Protein 1TTW (pdb70)

Sequence (138 aa):
TYSSLLEEFATELGLEEIETNELGHGAVTIDKIWVVHLAPINEKELVAFMRAGILTGQSQLYDILRKNLFSPLSGVIRCALDKDDHWLLWSQLNINDTSGTQLASVLTSLVDKAVTLSVSTQAITSDERRFAYAVLEH

Secondary structure (DSSP, 8-state):
-HHHHHHHHTTTTT-S-----TT--EEEEETTTEEEEEEE-SSSEEEEEEEEEE--SSSHHHHHHHT----SSTT--EEEE-TTSEEEEEEEEESSS--HHHHHHHHHHHHHHHHHH-/-------SSHHHHHHHHTT-

Radius of gyration: 14.4 Å; Cα contacts (8 Å, |Δi|>4): 223; chains: 2; bounding box: 30×37×34 Å

Structure (mmCIF, N/CA/C/O backbone):
data_1TTW
#
_entry.id   1TTW
#
_cell.length_a   63.664
_cell.length_b   63.664
_cell.length_c   162.263
_cell.angle_alpha   90.00
_cell.angle_beta   90.00
_cell.angle_gamma   120.00
#
_symmetry.space_group_name_H-M   'P 61 2 2'
#
loop_
_entity.id
_entity.type
_entity.pdbx_description
1 polymer 'secretion chaperone'
2 polymer YscM2
3 water water
#
loop_
_atom_site.group_PDB
_atom_site.id
_atom_site.type_symbol
_atom_site.label_atom_id
_atom_site.label_alt_id
_atom_site.label_comp_id
_atom_site.label_asym_id
_atom_site.label_entity_id
_atom_site.label_seq_id
_atom_site.pdbx_PDB_ins_code
_atom_site.Cartn_x
_atom_site.Cartn_y
_atom_site.Cartn_z
_atom_site.occupancy
_atom_site.B_iso_or_equiv
_atom_site.auth_seq_id
_atom_site.auth_comp_id
_atom_site.auth_asym_id
_atom_site.auth_atom_id
_atom_site.pdbx_PDB_model_num
ATOM 1 N N . THR A 1 3 ? 59.419 3.534 40.281 1.00 75.54 3 THR A N 1
ATOM 2 C CA . THR A 1 3 ? 58.043 3.470 40.863 1.00 76.43 3 THR A CA 1
ATOM 3 C C . THR A 1 3 ? 57.275 4.699 40.587 1.00 75.18 3 THR A C 1
ATOM 4 O O . THR A 1 3 ? 56.058 4.539 40.503 1.00 76.47 3 THR A O 1
ATOM 8 N N . TYR A 1 4 ? 57.847 5.915 40.445 1.00 72.83 4 TYR A N 1
ATOM 9 C CA . TYR A 1 4 ? 56.914 7.023 40.065 1.00 69.61 4 TYR A CA 1
ATOM 10 C C . TYR A 1 4 ? 56.153 6.718 38.747 1.00 71.57 4 TYR A C 1
ATOM 11 O O . TYR A 1 4 ? 55.059 7.270 38.411 1.00 73.33 4 TYR A O 1
ATOM 20 N N . SER A 1 5 ? 56.768 5.858 37.960 1.00 72.40 5 SER A N 1
ATOM 21 C CA . SER A 1 5 ? 56.325 5.618 36.611 1.00 72.51 5 SER A CA 1
ATOM 22 C C . SER A 1 5 ? 55.477 4.376 36.831 1.00 71.41 5 SER A C 1
ATOM 23 O O . SER A 1 5 ? 54.520 4.244 36.201 1.00 71.16 5 SER A O 1
ATOM 26 N N . SER A 1 6 ? 55.794 3.534 37.786 1.00 71.50 6 SER A N 1
ATOM 27 C CA . SER A 1 6 ? 54.903 2.406 38.110 1.00 73.65 6 SER A CA 1
ATOM 28 C C . SER A 1 6 ? 53.648 2.854 38.814 1.00 73.67 6 SER A C 1
ATOM 29 O O . SER A 1 6 ? 52.674 2.158 38.772 1.00 73.02 6 SER A O 1
ATOM 32 N N . LEU A 1 7 ? 53.700 4.016 39.459 1.00 73.62 7 LEU A N 1
ATOM 33 C CA . LEU A 1 7 ? 52.533 4.567 40.102 1.00 73.50 7 LEU A CA 1
ATOM 34 C C . LEU A 1 7 ? 51.523 5.092 39.049 1.00 73.23 7 LEU A C 1
ATOM 35 O O . LEU A 1 7 ? 50.357 4.798 39.109 1.00 71.56 7 LEU A O 1
ATOM 40 N N . LEU A 1 8 ? 52.010 5.867 38.116 1.00 73.75 8 LEU A N 1
ATOM 41 C CA . LEU A 1 8 ? 51.269 6.266 36.941 1.00 75.12 8 LEU A CA 1
ATOM 42 C C . LEU A 1 8 ? 50.855 5.124 35.995 1.00 78.06 8 LEU A C 1
ATOM 43 O O . LEU A 1 8 ? 49.795 5.209 35.342 1.00 79.00 8 LEU A O 1
ATOM 48 N N . GLU A 1 9 ? 51.718 4.133 35.803 1.00 80.85 9 GLU A N 1
ATOM 49 C CA . GLU A 1 9 ? 51.274 2.904 35.173 1.00 84.06 9 GLU A CA 1
ATOM 50 C C . GLU A 1 9 ? 49.975 2.403 35.869 1.00 84.96 9 GLU A C 1
ATOM 51 O O . GLU A 1 9 ? 49.093 2.023 35.124 1.00 86.76 9 GLU A O 1
ATOM 57 N N . GLU A 1 10 ? 49.832 2.388 37.225 1.00 85.23 10 GLU A N 1
ATOM 58 C CA . GLU A 1 10 ? 48.642 1.763 37.905 1.00 86.37 10 GLU A CA 1
ATOM 59 C C . GLU A 1 10 ? 47.371 2.661 38.095 1.00 86.99 10 GLU A C 1
ATOM 60 O O . GLU A 1 10 ? 46.249 2.201 38.418 1.00 88.23 10 GLU A O 1
ATOM 66 N N . PHE A 1 11 ? 47.613 3.952 38.039 1.00 86.87 11 PHE A N 1
ATOM 67 C CA . PHE A 1 11 ? 46.612 4.972 38.211 1.00 86.34 11 PHE A CA 1
ATOM 68 C C . PHE A 1 11 ? 45.897 4.927 36.890 1.00 87.33 11 PHE A C 1
ATOM 69 O O . PHE A 1 11 ? 44.678 4.934 36.861 1.00 87.73 11 PHE A O 1
ATOM 77 N N . ALA A 1 12 ? 46.664 4.845 35.805 1.00 88.60 12 ALA A N 1
ATOM 78 C CA . ALA A 1 12 ? 46.111 4.669 34.451 1.00 90.27 12 ALA A CA 1
ATOM 79 C C . ALA A 1 12 ? 45.216 3.442 34.347 1.00 91.98 12 ALA A C 1
ATOM 80 O O . ALA A 1 12 ? 44.321 3.438 33.522 1.00 93.36 12 ALA A O 1
ATOM 82 N N . THR A 1 13 ? 45.457 2.413 35.169 1.00 92.90 13 THR A N 1
ATOM 83 C CA . THR A 1 13 ? 44.726 1.157 35.084 1.00 93.05 13 THR A CA 1
ATOM 84 C C . THR A 1 13 ? 43.428 1.275 35.828 1.00 94.12 13 THR A C 1
ATOM 85 O O . THR A 1 13 ? 42.409 1.335 35.194 1.00 94.86 13 THR A O 1
ATOM 89 N N . GLU A 1 14 ? 43.455 1.293 37.159 1.00 94.89 14 GLU A N 1
ATOM 90 C CA . GLU A 1 14 ? 42.311 1.706 37.973 1.00 95.43 14 GLU A CA 1
ATOM 91 C C . GLU A 1 14 ? 41.463 2.894 37.381 1.00 95.83 14 GLU A C 1
ATOM 92 O O . GLU A 1 14 ? 40.504 3.383 38.021 1.00 96.46 14 GLU A O 1
ATOM 94 N N . LEU A 1 15 ? 41.812 3.354 36.179 1.00 95.07 15 LEU A N 1
ATOM 95 C CA . LEU A 1 15 ? 41.025 4.347 35.465 1.00 94.34 15 LEU A CA 1
ATOM 96 C C . LEU A 1 15 ? 40.871 4.133 33.920 1.00 93.58 15 LEU A C 1
ATOM 97 O O . LEU A 1 15 ? 40.550 5.097 33.224 1.00 93.65 15 LEU A O 1
ATOM 102 N N . GLY A 1 16 ? 41.062 2.904 33.400 1.00 92.84 16 GLY A N 1
ATOM 103 C CA . GLY A 1 16 ? 41.294 2.645 31.965 1.00 92.25 16 GLY A CA 1
ATOM 104 C C . GLY A 1 16 ? 41.575 3.869 31.087 1.00 92.33 16 GLY A C 1
ATOM 105 O O . GLY A 1 16 ? 40.643 4.392 30.460 1.00 91.05 16 GLY A O 1
ATOM 106 N N . LEU A 1 17 ? 42.834 4.356 31.080 1.00 92.60 17 LEU A N 1
ATOM 107 C CA . LEU A 1 17 ? 43.261 5.545 30.245 1.00 93.14 17 LEU A CA 1
ATOM 108 C C . LEU A 1 17 ? 44.495 5.120 29.443 1.00 92.17 17 LEU A C 1
ATOM 109 O O . LEU A 1 17 ? 45.124 4.106 29.832 1.00 92.61 17 LEU A O 1
ATOM 111 N N . GLU A 1 18 ? 44.809 5.742 28.302 1.00 91.04 18 GLU A N 1
ATOM 112 C CA . GLU A 1 18 ? 45.784 5.060 27.442 1.00 91.03 18 GLU A CA 1
ATOM 113 C C . GLU A 1 18 ? 47.117 4.644 28.234 1.00 91.01 18 GLU A C 1
ATOM 114 O O . GLU A 1 18 ? 47.481 3.423 28.240 1.00 92.25 18 GLU A O 1
ATOM 116 N N . GLU A 1 19 ? 47.760 5.624 28.926 1.00 88.35 19 GLU A N 1
ATOM 117 C CA . GLU A 1 19 ? 49.146 5.568 29.563 1.00 86.08 19 GLU A CA 1
ATOM 118 C C . GLU A 1 19 ? 49.595 7.041 29.610 1.00 83.58 19 GLU A C 1
ATOM 119 O O . GLU A 1 19 ? 49.611 7.697 28.546 1.00 82.10 19 GLU A O 1
ATOM 121 N N . ILE A 1 20 ? 49.913 7.572 30.793 1.00 80.16 20 ILE A N 1
ATOM 122 C CA . ILE A 1 20 ? 49.985 9.038 30.945 1.00 78.37 20 ILE A CA 1
ATOM 123 C C . ILE A 1 20 ? 51.318 9.546 30.470 1.00 76.33 20 ILE A C 1
ATOM 124 O O . ILE A 1 20 ? 52.350 9.100 30.914 1.00 77.18 20 ILE A O 1
ATOM 129 N N . GLU A 1 21 ? 51.275 10.495 29.565 1.00 73.36 21 GLU A N 1
ATOM 130 C CA . GLU A 1 21 ? 52.461 10.868 28.855 1.00 73.14 21 GLU A CA 1
ATOM 131 C C . GLU A 1 21 ? 53.126 11.837 29.784 1.00 70.91 21 GLU A C 1
ATOM 132 O O . GLU A 1 21 ? 52.499 12.753 30.318 1.00 69.01 21 GLU A O 1
ATOM 134 N N . THR A 1 22 ? 54.397 11.587 30.006 1.00 69.32 22 THR A N 1
ATOM 135 C CA . THR A 1 22 ? 55.195 12.541 30.798 1.00 69.45 22 THR A CA 1
ATOM 136 C C . THR A 1 22 ? 56.308 13.040 30.016 1.00 68.17 22 THR A C 1
ATOM 137 O O . THR A 1 22 ? 56.832 12.301 29.178 1.00 69.02 22 THR A O 1
ATOM 141 N N . ASN A 1 23 ? 56.633 14.310 30.249 1.00 66.15 23 ASN A N 1
ATOM 142 C CA . ASN A 1 23 ? 57.949 14.791 29.883 1.00 65.02 23 ASN A CA 1
ATOM 143 C C . ASN A 1 23 ? 59.179 14.259 30.755 1.00 66.37 23 ASN A C 1
ATOM 144 O O . ASN A 1 23 ? 59.111 13.247 31.607 1.00 64.05 23 ASN A O 1
ATOM 149 N N . GLU A 1 24 ? 60.283 14.985 30.528 1.00 66.03 24 GLU A N 1
ATOM 150 C CA . GLU A 1 24 ? 61.566 14.591 31.020 1.00 68.50 24 GLU A CA 1
ATOM 151 C C . GLU A 1 24 ? 61.657 14.900 32.481 1.00 67.27 24 GLU A C 1
ATOM 152 O O . GLU A 1 24 ? 62.376 14.212 33.170 1.00 66.59 24 GLU A O 1
ATOM 158 N N . LEU A 1 25 ? 60.943 15.927 32.951 1.00 65.75 25 LEU A N 1
ATOM 159 C CA . LEU A 1 25 ? 60.672 16.021 34.417 1.00 63.39 25 LEU A CA 1
ATOM 160 C C . LEU A 1 25 ? 59.539 15.096 35.060 1.00 59.46 25 LEU A C 1
ATOM 161 O O . LEU A 1 25 ? 59.199 15.322 36.179 1.00 57.66 25 LEU A O 1
ATOM 166 N N . GLY A 1 26 ? 59.157 13.997 34.406 1.00 56.72 26 GLY A N 1
ATOM 167 C CA . GLY A 1 26 ? 57.927 13.186 34.651 1.00 56.29 26 GLY A CA 1
ATOM 168 C C . GLY A 1 26 ? 56.605 14.002 34.895 1.00 54.29 26 GLY A C 1
ATOM 169 O O . GLY A 1 26 ? 55.727 13.491 35.523 1.00 57.18 26 GLY A O 1
ATOM 170 N N . HIS A 1 27 ? 56.483 15.206 34.427 1.00 52.17 27 HIS A N 1
ATOM 171 C CA . HIS A 1 27 ? 55.292 15.961 34.545 1.00 58.81 27 HIS A CA 1
ATOM 172 C C . HIS A 1 27 ? 54.213 15.493 33.542 1.00 60.97 27 HIS A C 1
ATOM 173 O O . HIS A 1 27 ? 54.452 15.306 32.358 1.00 63.30 27 HIS A O 1
ATOM 180 N N . GLY A 1 28 ? 53.051 15.203 34.068 1.00 61.17 28 GLY A N 1
ATOM 181 C CA . GLY A 1 28 ? 51.926 14.771 33.289 1.00 62.06 28 GLY A CA 1
ATOM 182 C C . GLY A 1 28 ? 50.688 15.491 33.779 1.00 62.81 28 GLY A C 1
ATOM 183 O O . GLY A 1 28 ? 50.646 16.249 34.747 1.00 59.95 28 GLY A O 1
ATOM 184 N N . ALA A 1 29 ? 49.648 15.281 33.028 1.00 64.56 29 ALA A N 1
ATOM 185 C CA . ALA A 1 29 ? 48.433 15.996 33.287 1.00 66.24 29 ALA A CA 1
ATOM 186 C C . ALA A 1 29 ? 47.250 15.073 32.972 1.00 68.69 29 ALA A C 1
ATOM 187 O O . ALA A 1 29 ? 47.333 14.158 32.124 1.00 67.64 29 ALA A O 1
ATOM 189 N N . VAL A 1 30 ? 46.118 15.344 33.599 1.00 70.81 30 VAL A N 1
ATOM 190 C CA . VAL A 1 30 ? 44.893 14.561 33.319 1.00 70.68 30 VAL A CA 1
ATOM 191 C C . VAL A 1 30 ? 43.835 15.607 33.230 1.00 72.42 30 VAL A C 1
ATOM 192 O O . VAL A 1 30 ? 43.943 16.677 33.901 1.00 70.70 30 VAL A O 1
ATOM 196 N N . THR A 1 31 ? 42.818 15.408 32.353 1.00 76.16 31 THR A N 1
ATOM 197 C CA . THR A 1 31 ? 41.612 16.325 32.386 1.00 76.60 31 THR A CA 1
ATOM 198 C C . THR A 1 31 ? 40.416 15.615 32.976 1.00 76.51 31 THR A C 1
ATOM 199 O O . THR A 1 31 ? 40.244 14.410 32.796 1.00 76.19 31 THR A O 1
ATOM 203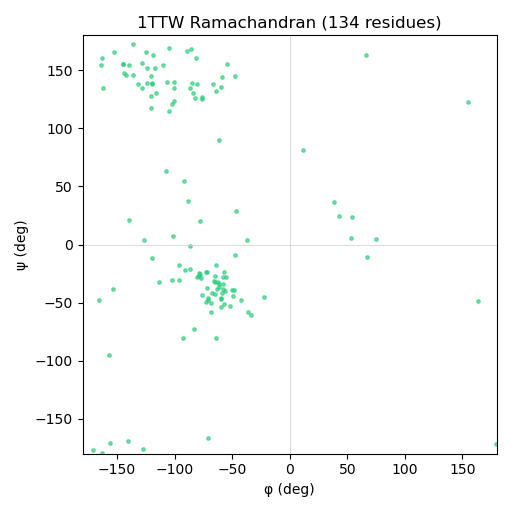 N N . ILE A 1 32 ? 39.669 16.362 33.793 1.00 77.43 32 ILE A N 1
ATOM 204 C CA . ILE A 1 32 ? 38.596 15.828 34.669 1.00 77.30 32 ILE A CA 1
ATOM 205 C C . ILE A 1 32 ? 37.358 16.605 34.447 1.00 77.21 32 ILE A C 1
ATOM 206 O O . ILE A 1 32 ? 37.461 17.825 34.443 1.00 78.48 32 ILE A O 1
ATOM 211 N N . ASP A 1 33 ? 36.209 15.891 34.320 1.00 78.09 33 ASP A N 1
ATOM 212 C CA . ASP A 1 33 ? 34.856 16.447 33.966 1.00 76.45 33 ASP A CA 1
ATOM 213 C C . ASP A 1 33 ? 35.097 17.513 32.929 1.00 76.66 33 ASP A C 1
ATOM 214 O O . ASP A 1 33 ? 34.516 18.553 32.966 1.00 77.64 33 ASP A O 1
ATOM 219 N N . LYS A 1 34 ? 36.060 17.273 32.066 1.00 77.56 34 LYS A N 1
ATOM 220 C CA . LYS A 1 34 ? 36.290 18.121 30.963 1.00 79.10 34 LYS A CA 1
ATOM 221 C C . LYS A 1 34 ? 36.782 19.505 31.218 1.00 79.21 34 LYS A C 1
ATOM 222 O O . LYS A 1 34 ? 37.138 20.142 30.237 1.00 79.96 34 LYS A O 1
ATOM 224 N N . ILE A 1 35 ? 36.779 19.967 32.471 1.00 79.09 35 ILE A N 1
ATOM 225 C CA . ILE A 1 35 ? 37.062 21.369 32.896 1.00 79.45 35 ILE A CA 1
ATOM 226 C C . ILE A 1 35 ? 38.388 21.569 33.743 1.00 77.11 35 ILE A C 1
ATOM 227 O O . ILE A 1 35 ? 39.008 22.635 33.780 1.00 76.89 35 ILE A O 1
ATOM 232 N N . TRP A 1 36 ? 38.687 20.526 34.517 1.00 74.42 36 TRP A N 1
ATOM 233 C CA . TRP A 1 36 ? 39.750 20.497 35.477 1.00 70.56 36 TRP A CA 1
ATOM 234 C C . TRP A 1 36 ? 40.955 19.776 34.941 1.00 68.09 36 TRP A C 1
ATOM 235 O O . TRP A 1 36 ? 40.901 18.640 34.498 1.00 65.48 36 TRP A O 1
ATOM 246 N N . VAL A 1 37 ? 42.062 20.478 34.950 1.00 66.45 37 VAL A N 1
ATOM 247 C CA . VAL A 1 37 ? 43.400 19.817 34.673 1.00 64.67 37 VAL A CA 1
ATOM 248 C C . VAL A 1 37 ? 44.135 19.612 35.955 1.00 60.06 37 VAL A C 1
ATOM 249 O O . VAL A 1 37 ? 44.346 20.568 36.712 1.00 58.18 37 VAL A O 1
ATOM 253 N N . VAL A 1 38 ? 44.435 18.344 36.204 1.00 57.55 38 VAL A N 1
ATOM 254 C CA . VAL A 1 38 ? 45.237 17.899 37.295 1.00 56.87 38 VAL A CA 1
ATOM 255 C C . VAL A 1 38 ? 46.629 17.500 36.775 1.00 55.64 38 VAL A C 1
ATOM 256 O O . VAL A 1 38 ? 46.758 16.546 35.993 1.00 55.79 38 VAL A O 1
ATOM 260 N N . HIS A 1 39 ? 47.621 18.277 37.238 1.00 54.99 39 HIS A N 1
ATOM 261 C CA . HIS A 1 39 ? 49.092 18.050 37.024 1.00 54.58 39 HIS A CA 1
ATOM 262 C C . HIS A 1 39 ? 49.655 17.167 38.017 1.00 54.37 39 HIS A C 1
ATOM 263 O O . HIS A 1 39 ? 49.299 17.287 39.198 1.00 54.44 39 HIS A O 1
ATOM 270 N N . LEU A 1 40 ? 50.447 16.233 37.564 1.00 54.29 40 LEU A N 1
ATOM 271 C CA . LEU A 1 40 ? 51.093 15.249 38.414 1.00 55.95 40 LEU A CA 1
ATOM 272 C C . LEU A 1 40 ? 52.626 15.448 38.203 1.00 56.76 40 LEU A C 1
ATOM 273 O O . LEU A 1 40 ? 53.118 15.549 37.084 1.00 57.50 40 LEU A O 1
ATOM 278 N N . ALA A 1 41 ? 53.431 15.400 39.258 1.00 55.78 41 ALA A N 1
ATOM 279 C CA . ALA A 1 41 ? 54.903 15.576 39.041 1.00 55.61 41 ALA A CA 1
ATOM 280 C C . ALA A 1 41 ? 55.668 15.059 40.241 1.00 55.03 41 ALA A C 1
ATOM 281 O O . ALA A 1 41 ? 55.381 15.380 41.369 1.00 52.68 41 ALA A O 1
ATOM 283 N N . PRO A 1 42 ? 56.701 14.316 40.003 1.00 55.73 42 PRO A N 1
ATOM 284 C CA . PRO A 1 42 ? 57.670 13.960 41.085 1.00 54.80 42 PRO A CA 1
ATOM 285 C C . PRO A 1 42 ? 58.371 15.238 41.521 1.00 53.84 42 PRO A C 1
ATOM 286 O O . PRO A 1 42 ? 58.673 16.201 40.807 1.00 51.31 42 PRO A O 1
ATOM 290 N N . ILE A 1 43 ? 58.511 15.311 42.809 1.00 53.97 43 ILE A N 1
ATOM 291 C CA . ILE A 1 43 ? 59.080 16.499 43.363 1.00 52.19 43 ILE A CA 1
ATOM 292 C C . ILE A 1 43 ? 60.427 16.399 44.198 1.00 50.61 43 ILE A C 1
ATOM 293 O O . ILE A 1 43 ? 61.059 17.440 44.422 1.00 49.52 43 ILE A O 1
ATOM 298 N N . ASN A 1 44 ? 60.857 15.187 44.551 1.00 48.03 44 ASN A N 1
ATOM 299 C CA . ASN A 1 44 ? 61.948 14.867 45.602 1.00 51.06 44 ASN A CA 1
ATOM 300 C C . ASN A 1 44 ? 62.298 13.573 45.053 1.00 51.22 44 ASN A C 1
ATOM 301 O O . ASN A 1 44 ? 61.556 13.021 44.286 1.00 52.62 44 ASN A O 1
ATOM 306 N N . GLU A 1 45 ? 63.067 12.881 45.755 1.00 52.09 45 GLU A N 1
ATOM 307 C CA . GLU A 1 45 ? 63.259 11.479 45.480 1.00 55.40 45 GLU A CA 1
ATOM 308 C C . GLU A 1 45 ? 62.190 10.622 46.017 1.00 55.08 45 GLU A C 1
ATOM 309 O O . GLU A 1 45 ? 62.065 9.445 45.638 1.00 55.75 45 GLU A O 1
ATOM 315 N N . LYS A 1 46 ? 61.562 11.065 47.081 1.00 55.37 46 LYS A N 1
ATOM 316 C CA . LYS A 1 46 ? 60.578 10.156 47.779 1.00 56.39 46 LYS A CA 1
ATOM 317 C C . LYS A 1 46 ? 59.075 10.435 47.286 1.00 54.57 46 LYS A C 1
ATOM 318 O O . LYS A 1 46 ? 58.185 9.637 47.396 1.00 51.74 46 LYS A O 1
ATOM 320 N N . GLU A 1 47 ? 58.867 11.582 46.665 1.00 54.19 47 GLU A N 1
ATOM 321 C CA . GLU A 1 47 ? 57.546 12.089 46.546 1.00 54.33 47 GLU A CA 1
ATOM 322 C C . GLU A 1 47 ? 57.042 12.857 45.350 1.00 54.17 47 GLU A C 1
ATOM 323 O O . GLU A 1 47 ? 57.836 13.357 44.486 1.00 51.41 47 GLU A O 1
ATOM 329 N N . LEU A 1 48 ? 55.677 12.796 45.186 1.00 54.60 48 LEU A N 1
ATOM 330 C CA . LEU A 1 48 ? 55.027 13.489 44.042 1.00 50.50 48 LEU A CA 1
ATOM 331 C C . LEU A 1 48 ? 54.086 14.492 44.486 1.00 51.72 48 LEU A C 1
ATOM 332 O O . LEU A 1 48 ? 53.550 14.489 45.647 1.00 50.88 48 LEU A O 1
ATOM 337 N N . VAL A 1 49 ? 53.753 15.358 43.546 1.00 51.67 49 VAL A N 1
ATOM 338 C CA . VAL A 1 49 ? 52.774 16.347 43.794 1.00 49.73 49 VAL A CA 1
ATOM 339 C C . VAL A 1 49 ? 51.623 16.117 42.781 1.00 50.95 49 VAL A C 1
ATOM 340 O O . VAL A 1 49 ? 51.858 15.784 41.655 1.00 49.25 49 VAL A O 1
ATOM 344 N N . ALA A 1 50 ? 50.362 16.255 43.240 1.00 48.87 50 ALA A N 1
ATOM 345 C CA . ALA A 1 50 ? 49.258 16.380 42.342 1.00 46.24 50 ALA A CA 1
ATOM 346 C C . ALA A 1 50 ? 48.673 17.714 42.556 1.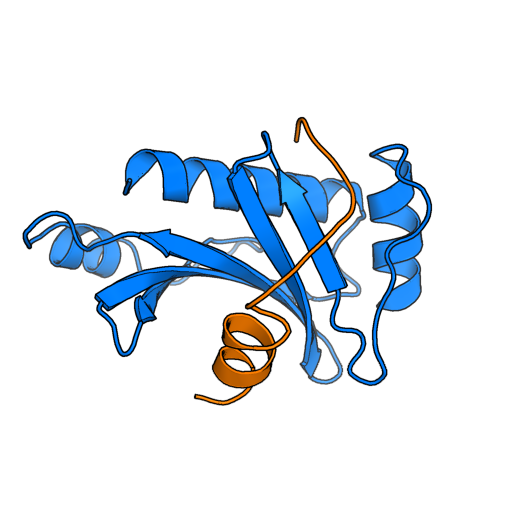00 44.07 50 ALA A C 1
ATOM 347 O O . ALA A 1 50 ? 48.477 18.134 43.735 1.00 46.13 50 ALA A O 1
ATOM 349 N N . PHE A 1 51 ? 48.441 18.489 41.485 1.00 45.12 51 PHE A N 1
ATOM 350 C CA . PHE A 1 51 ? 47.914 19.845 41.654 1.00 44.71 51 PHE A CA 1
ATOM 351 C C . PHE A 1 51 ? 47.108 20.474 40.597 1.00 46.40 51 PHE A C 1
ATOM 352 O O . PHE A 1 51 ? 47.099 20.048 39.441 1.00 48.91 51 PHE A O 1
ATOM 360 N N . MET A 1 52 ? 46.430 21.568 40.933 1.00 49.08 52 MET A N 1
ATOM 361 C CA . MET A 1 52 ? 45.601 22.217 39.934 1.00 51.19 52 MET A CA 1
ATOM 362 C C . MET A 1 52 ? 45.152 23.563 40.170 1.00 52.88 52 MET A C 1
ATOM 363 O O . MET A 1 52 ? 44.962 23.927 41.275 1.00 55.04 52 MET A O 1
ATOM 368 N N . ARG A 1 53 ? 44.884 24.275 39.098 1.00 57.93 53 ARG A N 1
ATOM 369 C CA . ARG A 1 53 ? 44.235 25.598 39.152 1.00 63.90 53 ARG A CA 1
ATOM 370 C C . ARG A 1 53 ? 42.691 25.482 39.314 1.00 66.79 53 ARG A C 1
ATOM 371 O O . ARG A 1 53 ? 42.092 24.604 38.758 1.00 68.62 53 ARG A O 1
ATOM 373 N N . ALA A 1 54 ? 42.109 26.328 40.166 1.00 70.40 54 ALA A N 1
ATOM 374 C CA . ALA A 1 54 ? 40.676 26.435 40.487 1.00 72.23 54 ALA A CA 1
ATOM 375 C C . ALA A 1 54 ? 39.958 27.841 40.369 1.00 75.24 54 ALA A C 1
ATOM 376 O O . ALA A 1 54 ? 38.760 28.002 40.765 1.00 74.80 54 ALA A O 1
ATOM 378 N N . GLY A 1 55 ? 40.615 28.884 39.907 1.00 78.11 55 GLY A N 1
ATOM 379 C CA . GLY A 1 55 ? 39.881 30.160 39.899 1.00 80.72 55 GLY A CA 1
ATOM 380 C C . GLY A 1 55 ? 39.412 30.942 41.148 1.00 82.60 55 GLY A C 1
ATOM 381 O O . GLY A 1 55 ? 39.285 30.447 42.284 1.00 82.41 55 GLY A O 1
ATOM 382 N N . ILE A 1 56 ? 39.107 32.216 40.840 1.00 85.71 56 ILE A N 1
ATOM 383 C CA . ILE A 1 56 ? 39.369 33.389 41.647 1.00 87.54 56 ILE A CA 1
ATOM 384 C C . ILE A 1 56 ? 38.831 33.305 43.014 1.00 90.49 56 ILE A C 1
ATOM 385 O O . ILE A 1 56 ? 37.901 32.571 43.327 1.00 91.17 56 ILE A O 1
ATOM 387 N N . LEU A 1 57 ? 39.501 34.099 43.842 1.00 93.57 57 LEU A N 1
ATOM 388 C CA . LEU A 1 57 ? 39.270 34.251 45.248 1.00 94.53 57 LEU A CA 1
ATOM 389 C C . LEU A 1 57 ? 37.914 34.836 45.404 1.00 95.70 57 LEU A C 1
ATOM 390 O O . LEU A 1 57 ? 37.637 35.808 44.743 1.00 95.66 57 LEU A O 1
ATOM 395 N N . THR A 1 58 ? 37.059 34.316 46.258 1.00 98.47 58 THR A N 1
ATOM 396 C CA . THR A 1 58 ? 35.630 34.658 46.126 1.00 100.87 58 THR A CA 1
ATOM 397 C C . THR A 1 58 ? 35.513 36.110 45.846 1.00 103.37 58 THR A C 1
ATOM 398 O O . THR A 1 58 ? 34.704 36.556 44.995 1.00 104.79 58 THR A O 1
ATOM 402 N N . GLY A 1 59 ? 36.245 36.867 46.661 1.00 104.64 59 GLY A N 1
ATOM 403 C CA . GLY A 1 59 ? 35.831 38.213 46.975 1.00 105.41 59 GLY A CA 1
ATOM 404 C C . GLY A 1 59 ? 36.615 38.629 48.195 1.00 106.10 59 GLY A C 1
ATOM 405 O O . GLY A 1 59 ? 37.173 39.767 48.187 1.00 107.35 59 GLY A O 1
ATOM 406 N N . GLN A 1 60 ? 36.627 37.748 49.219 1.00 104.58 60 GLN A N 1
ATOM 407 C CA . GLN A 1 60 ? 37.650 37.725 50.294 1.00 103.42 60 GLN A CA 1
ATOM 408 C C . GLN A 1 60 ? 37.228 36.584 51.217 1.00 101.66 60 GLN A C 1
ATOM 409 O O . GLN A 1 60 ? 36.338 35.798 50.816 1.00 101.60 60 GLN A O 1
ATOM 415 N N . SER A 1 61 ? 37.902 36.461 52.389 1.00 98.86 61 SER A N 1
ATOM 416 C CA . SER A 1 61 ? 37.481 35.654 53.576 1.00 95.42 61 SER A CA 1
ATOM 417 C C . SER A 1 61 ? 37.129 34.154 53.434 1.00 93.83 61 SER A C 1
ATOM 418 O O . SER A 1 61 ? 36.628 33.517 54.395 1.00 92.30 61 SER A O 1
ATOM 421 N N . GLN A 1 62 ? 37.314 33.580 52.255 1.00 91.42 62 GLN A N 1
ATOM 422 C CA . GLN A 1 62 ? 37.471 32.139 52.190 1.00 89.78 62 GLN A CA 1
ATOM 423 C C . GLN A 1 62 ? 38.935 31.920 52.611 1.00 88.40 62 GLN A C 1
ATOM 424 O O . GLN A 1 62 ? 39.269 30.916 53.228 1.00 88.78 62 GLN A O 1
ATOM 430 N N . LEU A 1 63 ? 39.774 32.916 52.380 1.00 86.33 63 LEU A N 1
ATOM 431 C CA . LEU A 1 63 ? 41.050 33.046 53.130 1.00 85.49 63 LEU A CA 1
ATOM 432 C C . LEU A 1 63 ? 41.126 32.603 54.595 1.00 83.81 63 LEU A C 1
ATOM 433 O O . LEU A 1 63 ? 41.931 31.743 54.930 1.00 82.26 63 LEU A O 1
ATOM 438 N N . TYR A 1 64 ? 40.335 33.202 55.470 1.00 82.36 64 TYR A N 1
ATOM 439 C CA . TYR A 1 64 ? 40.413 32.771 56.854 1.00 82.24 64 TYR A CA 1
ATOM 440 C C . TYR A 1 64 ? 40.086 31.324 56.855 1.00 80.04 64 TYR A C 1
ATOM 441 O O . TYR A 1 64 ? 40.614 30.625 57.677 1.00 79.99 64 TYR A O 1
ATOM 450 N N . ASP A 1 65 ? 39.069 30.897 56.079 1.00 77.93 65 ASP A N 1
ATOM 451 C CA . ASP A 1 65 ? 38.498 29.533 56.256 1.00 75.00 65 ASP A CA 1
ATOM 452 C C . ASP A 1 65 ? 39.493 28.429 55.858 1.00 71.08 65 ASP A C 1
ATOM 453 O O . ASP A 1 65 ? 39.595 27.410 56.462 1.00 68.02 65 ASP A O 1
ATOM 458 N N . ILE A 1 66 ? 40.187 28.629 54.774 1.00 69.69 66 ILE A N 1
ATOM 459 C CA . ILE A 1 66 ? 41.319 27.785 54.452 1.00 69.18 66 ILE A CA 1
ATOM 460 C C . ILE A 1 66 ? 42.398 27.838 55.559 1.00 67.35 66 ILE A C 1
ATOM 461 O O . ILE A 1 66 ? 42.627 26.805 56.186 1.00 67.04 66 ILE A O 1
ATOM 466 N N . LEU A 1 67 ? 42.874 29.039 55.930 1.00 66.78 67 LEU A N 1
ATOM 467 C CA . LEU A 1 67 ? 43.872 29.193 57.028 1.00 67.42 67 LEU A CA 1
ATOM 468 C C . LEU A 1 67 ? 43.557 28.516 58.315 1.00 64.87 67 LEU A C 1
ATOM 469 O O . LEU A 1 67 ? 44.420 27.908 58.917 1.00 63.38 67 LEU A O 1
ATOM 474 N N . ARG A 1 68 ? 42.297 28.549 58.713 1.00 65.48 68 ARG A N 1
ATOM 475 C CA . ARG A 1 68 ? 41.736 27.821 59.897 1.00 65.47 68 ARG A CA 1
ATOM 476 C C . ARG A 1 68 ? 41.800 26.307 59.707 1.00 63.12 68 ARG A C 1
ATOM 477 O O . ARG A 1 68 ? 42.006 25.553 60.625 1.00 60.48 68 ARG A O 1
ATOM 485 N N . LYS A 1 69 ? 41.787 25.855 58.465 1.00 62.33 69 LYS A N 1
ATOM 486 C CA . LYS A 1 69 ? 41.953 24.385 58.187 1.00 63.77 69 LYS A CA 1
ATOM 487 C C . LYS A 1 69 ? 43.342 23.888 57.714 1.00 61.75 69 LYS A C 1
ATOM 488 O O . LYS A 1 69 ? 43.487 22.662 57.254 1.00 59.22 69 LYS A O 1
ATOM 494 N N . ASN A 1 70 ? 44.331 24.806 57.742 1.00 57.83 70 ASN A N 1
ATOM 495 C CA . ASN A 1 70 ? 45.680 24.516 57.221 1.00 57.64 70 ASN A CA 1
ATOM 496 C C . ASN A 1 70 ? 46.562 23.989 58.333 1.00 56.76 70 ASN A C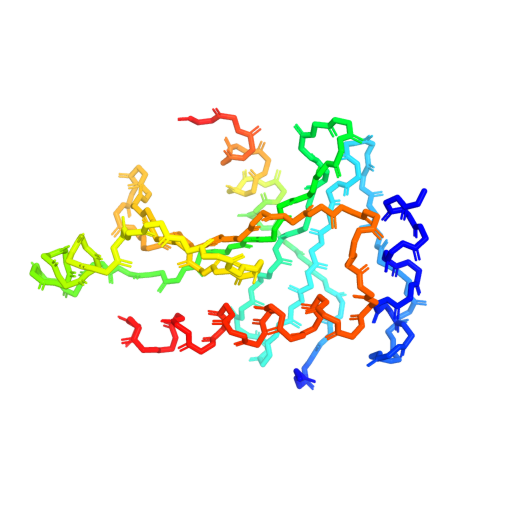 1
ATOM 497 O O . ASN A 1 70 ? 47.619 24.493 58.506 1.00 59.20 70 ASN A O 1
ATOM 502 N N . LEU A 1 71 ? 46.118 22.924 59.012 1.00 55.10 71 LEU A N 1
ATOM 503 C CA . LEU A 1 71 ? 46.738 22.323 60.119 1.00 54.40 71 LEU A CA 1
ATOM 504 C C . LEU A 1 71 ? 47.358 21.086 59.664 1.00 54.79 71 LEU A C 1
ATOM 505 O O . LEU A 1 71 ? 47.229 20.730 58.467 1.00 53.45 71 LEU A O 1
ATOM 510 N N . PHE A 1 72 ? 48.177 20.504 60.525 1.00 53.40 72 PHE A N 1
ATOM 511 C CA . PHE A 1 72 ? 48.848 19.294 60.151 1.00 54.55 72 PHE A CA 1
ATOM 512 C C . PHE A 1 72 ? 47.933 18.025 60.314 1.00 56.00 72 PHE A C 1
ATOM 513 O O . PHE A 1 72 ? 47.155 17.989 61.189 1.00 54.31 72 PHE A O 1
ATOM 521 N N . SER A 1 73 ? 48.243 16.914 59.660 1.00 55.02 73 SER A N 1
ATOM 522 C CA . SER A 1 73 ? 47.464 15.785 59.785 1.00 52.81 73 SER A CA 1
ATOM 523 C C . SER A 1 73 ? 48.268 14.594 59.756 1.00 50.78 73 SER A C 1
ATOM 524 O O . SER A 1 73 ? 49.181 14.348 58.884 1.00 50.67 73 SER A O 1
ATOM 527 N N . PRO A 1 74 ? 47.736 13.673 60.499 1.00 51.28 74 PRO A N 1
ATOM 528 C CA . PRO A 1 74 ? 48.278 12.281 60.540 1.00 49.42 74 PRO A CA 1
ATOM 529 C C . PRO A 1 74 ? 48.165 11.571 59.208 1.00 47.09 74 PRO A C 1
ATOM 530 O O . PRO A 1 74 ? 49.007 10.744 58.893 1.00 46.37 74 PRO A O 1
ATOM 534 N N . LEU A 1 75 ? 47.352 12.059 58.333 1.00 50.29 75 LEU A N 1
ATOM 535 C CA . LEU A 1 75 ? 47.019 11.349 57.147 1.00 55.80 75 LEU A CA 1
ATOM 536 C C . LEU A 1 75 ? 47.534 11.887 55.852 1.00 56.78 75 LEU A C 1
ATOM 537 O O . LEU A 1 75 ? 47.545 13.050 55.648 1.00 59.82 75 LEU A O 1
ATOM 542 N N . SER A 1 76 ? 47.682 11.024 54.878 1.00 56.37 76 SER A N 1
ATOM 543 C CA . SER A 1 76 ? 48.277 11.378 53.627 1.00 56.78 76 SER A CA 1
ATOM 544 C C . SER A 1 76 ? 47.225 11.858 52.714 1.00 55.27 76 SER A C 1
ATOM 545 O O . SER A 1 76 ? 46.096 11.627 53.001 1.00 57.16 76 SER A O 1
ATOM 548 N N . GLY A 1 77 ? 47.563 12.481 51.616 1.00 50.77 77 GLY A N 1
ATOM 549 C CA . GLY A 1 77 ? 46.515 12.949 50.772 1.00 51.62 77 GLY A CA 1
ATOM 550 C C . GLY A 1 77 ? 45.731 14.147 51.136 1.00 50.36 77 GLY A C 1
ATOM 551 O 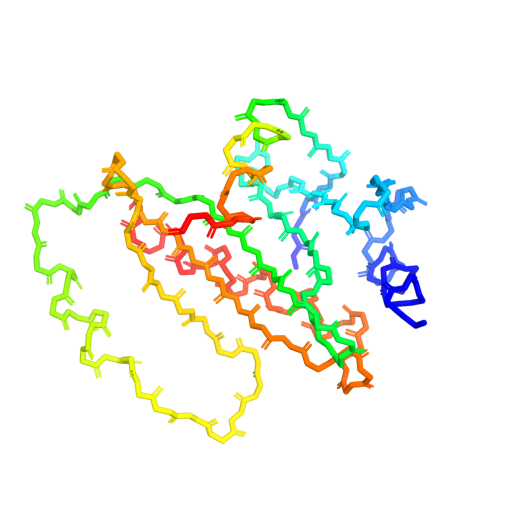O . GLY A 1 77 ? 44.825 14.570 50.386 1.00 53.99 77 GLY A O 1
ATOM 552 N N . VAL A 1 78 ? 46.082 14.810 52.196 1.00 49.94 78 VAL A N 1
ATOM 553 C CA . VAL A 1 78 ? 45.436 16.107 52.500 1.00 48.62 78 VAL A CA 1
ATOM 554 C C . VAL A 1 78 ? 45.581 17.154 51.430 1.00 47.84 78 VAL A C 1
ATOM 555 O O . VAL A 1 78 ? 46.562 17.107 50.707 1.00 49.69 78 VAL A O 1
ATOM 559 N N . ILE A 1 79 ? 44.573 17.991 51.209 1.00 45.06 79 ILE A N 1
ATOM 560 C CA . ILE A 1 79 ? 44.529 18.958 50.156 1.00 44.57 79 ILE A CA 1
ATOM 561 C C . ILE A 1 79 ? 44.874 20.263 50.704 1.00 45.06 79 ILE A C 1
ATOM 562 O O . ILE A 1 79 ? 44.354 20.673 51.737 1.00 44.98 79 ILE A O 1
ATOM 567 N N . ARG A 1 80 ? 45.755 21.004 49.994 1.00 47.98 80 ARG A N 1
ATOM 568 C CA . ARG A 1 80 ? 46.241 22.320 50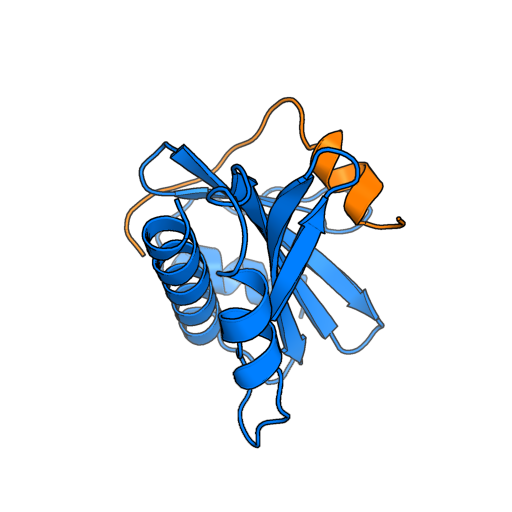.603 1.00 49.30 80 ARG A CA 1
ATOM 569 C C . ARG A 1 80 ? 45.929 23.325 49.624 1.00 49.10 80 ARG A C 1
ATOM 570 O O . ARG A 1 80 ? 45.876 22.938 48.471 1.00 47.81 80 ARG A O 1
ATOM 578 N N . CYS A 1 81 ? 45.696 24.573 50.035 1.00 51.92 81 CYS A N 1
ATOM 579 C CA . CYS A 1 81 ? 45.350 25.632 49.047 1.00 54.48 81 CYS A CA 1
ATOM 580 C C . CYS A 1 81 ? 46.322 26.774 49.190 1.00 57.49 81 CYS A C 1
ATOM 581 O O . CYS A 1 81 ? 46.681 27.093 50.310 1.00 59.22 81 CYS A O 1
ATOM 584 N N . ALA A 1 82 ? 46.741 27.326 48.042 1.00 59.04 82 ALA A N 1
ATOM 585 C CA . ALA A 1 82 ? 47.546 28.535 47.885 1.00 61.10 82 ALA A CA 1
ATOM 586 C C . ALA A 1 82 ? 46.771 29.458 46.961 1.00 63.64 82 ALA A C 1
ATOM 587 O O . ALA A 1 82 ? 45.874 28.970 46.159 1.00 64.38 82 ALA A O 1
ATOM 589 N N . LEU A 1 83 ? 47.205 30.725 46.949 1.00 63.53 83 LEU A N 1
ATOM 590 C CA . LEU A 1 83 ? 46.970 31.589 45.808 1.00 66.04 83 LEU A CA 1
ATOM 591 C C . LEU A 1 83 ? 48.121 31.808 44.827 1.00 69.63 83 LEU A C 1
ATOM 592 O O . LEU A 1 83 ? 49.283 31.885 45.193 1.00 68.90 83 LEU A O 1
ATOM 597 N N . ASP A 1 84 ? 47.715 31.809 43.558 1.00 75.17 84 ASP A N 1
ATOM 598 C CA . ASP A 1 84 ? 48.345 32.324 42.322 1.00 79.21 84 ASP A CA 1
ATOM 599 C C . ASP A 1 84 ? 48.931 33.778 42.356 1.00 81.88 84 ASP A C 1
ATOM 600 O O . ASP A 1 84 ? 48.279 34.669 42.958 1.00 81.50 84 ASP A O 1
ATOM 605 N N . LYS A 1 85 ? 50.049 34.028 41.632 1.00 85.14 85 LYS A N 1
ATOM 606 C CA . LYS A 1 85 ? 50.428 35.398 41.217 1.00 88.47 85 LYS A CA 1
ATOM 607 C C . LYS A 1 85 ? 49.158 36.195 40.873 1.00 90.40 85 LYS A C 1
ATOM 608 O O . LYS A 1 85 ? 48.839 37.187 41.552 1.00 90.42 85 LYS A O 1
ATOM 610 N N . ASP A 1 86 ? 48.393 35.661 39.892 1.00 92.27 86 ASP A N 1
ATOM 611 C CA . ASP A 1 86 ? 47.084 36.191 39.422 1.00 93.51 86 ASP A CA 1
ATOM 612 C C . ASP A 1 86 ? 45.836 35.680 40.166 1.00 92.37 86 ASP A C 1
ATOM 613 O O . ASP A 1 86 ? 44.802 35.444 39.550 1.00 94.35 86 ASP A O 1
ATOM 618 N N . ASP A 1 87 ? 45.980 35.506 41.478 1.00 90.70 87 ASP A N 1
ATOM 619 C CA . ASP A 1 87 ? 44.918 35.384 42.506 1.00 89.04 87 ASP A CA 1
ATOM 620 C C . ASP A 1 87 ? 43.787 34.338 42.390 1.00 84.89 87 ASP A C 1
ATOM 621 O O . ASP A 1 87 ? 42.713 34.443 43.047 1.00 83.48 87 ASP A O 1
ATOM 626 N N . HIS A 1 88 ? 44.132 33.301 41.614 1.00 80.21 88 HIS A N 1
ATOM 627 C CA . HIS A 1 88 ? 43.403 32.023 41.499 1.00 77.12 88 HIS A CA 1
ATOM 628 C C . HIS A 1 88 ? 43.786 31.002 42.592 1.00 72.62 88 HIS A C 1
ATOM 629 O O . HIS A 1 88 ? 44.910 30.829 42.893 1.00 69.65 88 HIS A O 1
ATOM 636 N N . TRP A 1 89 ? 42.826 30.271 43.150 1.00 69.32 89 TRP A N 1
ATOM 637 C CA . TRP A 1 89 ? 43.185 29.168 44.020 1.00 65.47 89 TRP A CA 1
ATOM 638 C C . TRP A 1 89 ? 44.036 28.133 43.303 1.00 62.42 89 TRP A C 1
ATOM 639 O O . TRP A 1 89 ? 43.788 27.833 42.180 1.00 61.36 89 TRP A O 1
ATOM 650 N N . LEU A 1 90 ? 45.093 27.665 43.955 1.00 60.31 90 LEU A N 1
ATOM 651 C CA . LEU A 1 90 ? 45.880 26.495 43.514 1.00 59.79 90 LEU A CA 1
ATOM 652 C C . LEU A 1 90 ? 45.814 25.463 44.630 1.00 56.26 90 LEU A C 1
ATOM 653 O O . LEU A 1 90 ? 46.114 25.722 45.759 1.00 58.52 90 LEU A O 1
ATOM 658 N N . LEU A 1 91 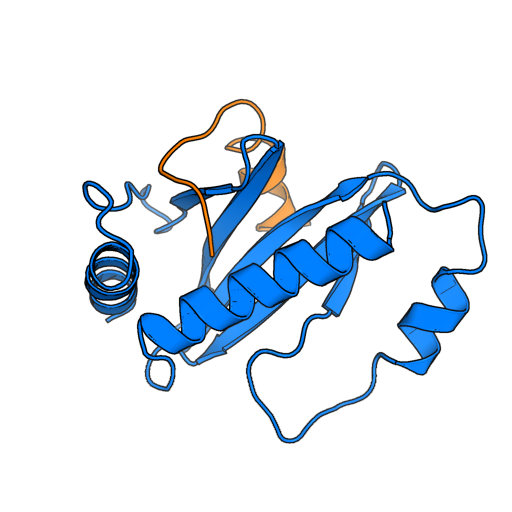? 45.448 24.278 44.314 1.00 52.17 91 LEU A N 1
ATOM 659 C CA . LEU A 1 91 ? 45.308 23.258 45.337 1.00 48.06 91 LEU A CA 1
ATOM 660 C C . LEU A 1 91 ? 46.296 22.114 45.110 1.00 41.72 91 LEU A C 1
ATOM 661 O O . LEU A 1 91 ? 46.530 21.731 43.952 1.00 40.75 91 LEU A O 1
ATOM 666 N N . TRP A 1 92 ? 46.746 21.407 46.108 1.00 37.90 92 TRP A N 1
ATOM 667 C CA . TRP A 1 92 ? 47.752 20.425 45.761 1.00 37.48 92 TRP A CA 1
ATOM 668 C C . TRP A 1 92 ? 47.805 19.495 46.899 1.00 38.01 92 TRP A C 1
ATOM 6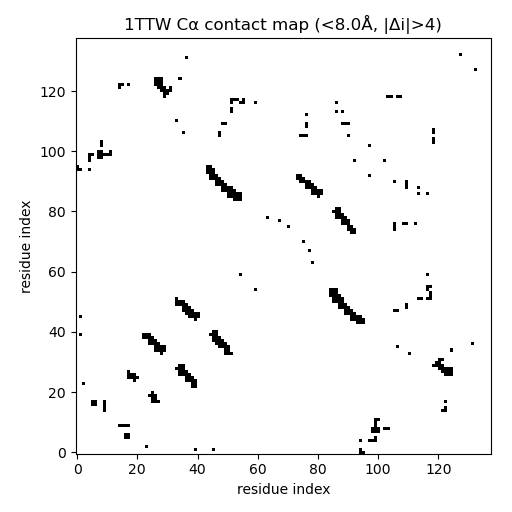69 O O . TRP A 1 92 ? 47.285 19.750 47.965 1.00 41.41 92 TRP A O 1
ATOM 680 N N . SER A 1 93 ? 48.339 18.344 46.650 1.00 40.49 93 SER A N 1
ATOM 681 C CA . SER A 1 93 ? 48.608 17.374 47.705 1.00 42.00 93 SER A CA 1
ATOM 682 C C . SER A 1 93 ? 49.950 16.723 47.438 1.00 38.97 93 SER A C 1
ATOM 683 O O . SER A 1 93 ? 50.225 16.463 46.334 1.00 40.21 93 SER A O 1
ATOM 686 N N . GLN A 1 94 ? 50.646 16.229 48.407 1.00 41.90 94 GLN A N 1
ATOM 687 C CA . GLN A 1 94 ? 52.043 15.687 48.100 1.00 44.05 94 GLN A CA 1
ATOM 688 C C . GLN A 1 94 ? 52.040 14.415 48.734 1.00 45.11 94 GLN A C 1
ATOM 689 O O . GLN A 1 94 ? 51.627 14.414 49.896 1.00 42.16 94 GLN A O 1
ATOM 695 N N . LEU A 1 95 ? 52.577 13.385 48.093 1.00 46.88 95 LEU A N 1
ATOM 696 C CA . LEU A 1 95 ? 52.372 12.074 48.516 1.00 51.13 95 LEU A CA 1
ATOM 697 C C . LEU A 1 95 ? 53.679 11.211 48.333 1.00 51.97 95 LEU A C 1
ATOM 698 O O . LEU A 1 95 ? 54.404 11.336 47.361 1.00 53.71 95 LEU A O 1
ATOM 703 N N . ASN A 1 96 ? 53.860 10.299 49.258 1.00 52.73 96 ASN A N 1
ATOM 704 C CA . ASN A 1 96 ? 54.954 9.425 49.270 1.00 54.50 96 ASN A CA 1
ATOM 705 C C . ASN A 1 96 ? 54.549 8.454 48.196 1.00 57.67 96 ASN A C 1
ATOM 706 O O . ASN A 1 96 ? 53.432 7.862 48.221 1.00 61.65 96 ASN A O 1
ATOM 711 N N . ILE A 1 97 ? 55.457 8.325 47.237 1.00 60.49 97 ILE A N 1
ATOM 712 C CA . ILE A 1 97 ? 55.284 7.583 46.018 1.00 61.56 97 ILE A CA 1
ATOM 713 C C . ILE A 1 97 ? 55.315 6.155 46.262 1.00 66.45 97 ILE A C 1
ATOM 714 O O . ILE A 1 97 ? 54.916 5.424 45.409 1.00 67.68 97 ILE A O 1
ATOM 719 N N . ASN A 1 98 ? 55.939 5.711 47.335 1.00 69.21 98 ASN A N 1
ATOM 720 C CA . ASN A 1 98 ? 55.955 4.320 47.586 1.00 70.49 98 ASN A CA 1
ATOM 721 C C . ASN A 1 98 ? 54.780 3.947 48.443 1.00 70.22 98 ASN A C 1
ATOM 722 O O . ASN A 1 98 ? 54.313 2.820 48.425 1.00 71.36 98 ASN A O 1
ATOM 727 N N . ASP A 1 99 ? 54.228 4.901 49.155 1.00 69.89 99 ASP A N 1
ATOM 728 C CA . ASP A 1 99 ? 53.154 4.594 50.052 1.00 69.73 99 ASP A CA 1
ATOM 729 C C . ASP A 1 99 ? 51.742 4.626 49.357 1.00 67.19 99 ASP A C 1
ATOM 730 O O . ASP A 1 99 ? 50.734 4.459 50.003 1.00 62.57 99 ASP A O 1
ATOM 735 N N . THR A 1 100 ? 51.710 4.942 48.074 1.00 67.91 100 THR A N 1
ATOM 736 C CA . THR A 1 100 ? 50.494 5.498 47.419 1.00 68.05 100 THR A CA 1
ATOM 737 C C . THR A 1 100 ? 50.081 4.534 46.269 1.00 68.43 100 THR A C 1
ATOM 738 O O . THR A 1 100 ? 50.837 4.358 45.362 1.00 65.40 100 THR A O 1
ATOM 742 N N . SER A 1 101 ? 48.877 3.909 46.333 1.00 69.97 101 SER A N 1
ATOM 743 C CA . SER A 1 101 ? 48.445 2.920 45.310 1.00 69.08 101 SER A CA 1
ATOM 744 C C . SER A 1 101 ? 47.840 3.733 44.209 1.00 67.90 101 SER A C 1
ATOM 745 O O . SER A 1 101 ? 47.495 4.943 44.419 1.00 68.11 101 SER A O 1
ATOM 748 N N . GLY A 1 102 ? 47.598 3.110 43.062 1.00 66.31 102 GLY A N 1
ATOM 749 C CA . GLY A 1 102 ? 46.936 3.881 41.999 1.00 66.01 102 GLY A CA 1
ATOM 750 C C . GLY A 1 102 ? 45.534 4.345 42.403 1.00 65.91 102 GLY A C 1
ATOM 751 O O . GLY A 1 102 ? 45.022 5.416 42.094 1.00 65.67 102 GLY A O 1
ATOM 752 N N . THR A 1 103 ? 44.902 3.539 43.210 1.00 66.25 103 THR A N 1
ATOM 753 C CA . THR A 1 103 ? 43.589 3.926 43.673 1.00 66.78 103 THR A CA 1
ATOM 754 C C . THR A 1 103 ? 43.606 5.025 44.837 1.00 64.02 103 THR A C 1
ATOM 755 O O . THR A 1 103 ? 42.667 5.834 45.022 1.00 62.11 103 THR A O 1
ATOM 759 N N . GLN A 1 104 ? 44.696 5.117 45.623 1.00 63.20 104 GLN A N 1
ATOM 760 C CA . GLN A 1 104 ? 44.878 6.331 46.495 1.00 58.88 104 GLN A CA 1
ATOM 761 C C . GLN A 1 104 ? 45.066 7.542 45.655 1.00 56.69 104 GLN A C 1
ATOM 762 O O . GLN A 1 104 ? 44.334 8.566 45.836 1.00 55.10 104 GLN A O 1
ATOM 768 N N . LEU A 1 105 ? 45.852 7.439 44.600 1.00 51.25 105 LEU A N 1
ATOM 769 C CA . LEU A 1 105 ? 45.951 8.612 43.877 1.00 52.36 105 LEU A CA 1
ATOM 770 C C . LEU A 1 105 ? 44.606 9.125 43.332 1.00 52.94 105 LEU A C 1
ATOM 771 O O . LEU A 1 105 ? 44.265 10.324 43.313 1.00 51.64 105 LEU A O 1
ATOM 776 N N . ALA A 1 106 ? 43.835 8.238 42.737 1.00 53.21 106 ALA A N 1
ATOM 777 C CA . ALA A 1 106 ? 42.476 8.692 42.191 1.00 51.22 106 ALA A CA 1
ATOM 778 C C . ALA A 1 106 ? 41.611 9.283 43.220 1.00 47.83 106 ALA A C 1
ATOM 779 O O . ALA A 1 106 ? 40.989 10.409 43.211 1.00 51.92 106 ALA A O 1
ATOM 781 N N . SER A 1 107 ? 41.723 8.676 44.315 1.00 48.65 107 SER A N 1
ATOM 782 C CA . SER A 1 107 ? 41.112 9.264 45.474 1.00 50.93 107 SER A CA 1
ATOM 783 C C . SER A 1 107 ? 41.626 10.710 45.721 1.00 52.65 107 SER A C 1
ATOM 784 O O . SER A 1 107 ? 40.836 11.701 45.939 1.00 55.06 107 SER A O 1
ATOM 787 N N . VAL A 1 108 ? 42.961 10.992 45.537 1.00 51.81 108 VAL A N 1
ATOM 788 C CA . VAL A 1 108 ? 43.375 12.355 45.938 1.00 47.42 108 VAL A CA 1
ATOM 789 C C . VAL A 1 108 ? 42.795 13.223 44.917 1.00 44.82 108 VAL A C 1
ATOM 790 O O . VAL A 1 108 ? 42.443 14.381 45.120 1.00 45.46 108 VAL A O 1
ATOM 794 N N . LEU A 1 109 ? 42.783 12.776 43.732 1.00 45.00 109 LEU A N 1
ATOM 795 C CA . LEU A 1 109 ? 42.314 13.729 42.676 1.00 49.77 109 LEU A CA 1
ATOM 796 C C . LEU A 1 109 ? 40.886 14.172 42.759 1.00 52.97 109 LEU A C 1
ATOM 797 O O . LEU A 1 109 ? 40.496 15.320 42.361 1.00 56.88 109 LEU A O 1
ATOM 802 N N . THR A 1 110 ? 40.085 13.228 43.256 1.00 56.28 110 THR A N 1
ATOM 803 C CA . THR A 1 110 ? 38.664 13.452 43.488 1.00 56.00 110 THR A CA 1
ATOM 804 C C . THR A 1 110 ? 38.665 14.378 44.545 1.00 51.82 110 THR A C 1
ATOM 805 O O . THR A 1 110 ? 37.927 15.319 44.451 1.00 57.69 110 THR A O 1
ATOM 809 N N . SER A 1 111 ? 39.373 14.165 45.640 1.00 49.11 111 SER A N 1
ATOM 810 C CA . SER A 1 111 ? 39.370 15.274 46.578 1.00 51.25 111 SER A CA 1
ATOM 811 C C . SER A 1 111 ? 39.883 16.591 46.044 1.00 49.98 111 SER A C 1
ATOM 812 O O . SER A 1 111 ? 39.433 17.660 46.356 1.00 49.04 111 SER A O 1
ATOM 815 N N . LEU A 1 112 ? 40.736 16.530 45.093 1.00 51.38 112 LEU A N 1
ATOM 816 C CA . LEU A 1 112 ? 41.263 17.767 44.686 1.00 54.93 112 LEU A CA 1
ATOM 817 C C . LEU A 1 112 ? 40.035 18.444 44.040 1.00 54.83 112 LEU A C 1
ATOM 818 O O . LEU A 1 112 ? 39.752 19.578 44.295 1.00 55.75 112 LEU A O 1
ATOM 823 N N . VAL A 1 113 ? 39.478 17.798 43.049 1.00 56.65 113 VAL A N 1
ATOM 824 C CA . VAL A 1 113 ? 38.327 18.348 42.332 1.00 58.25 113 VAL A CA 1
ATOM 825 C C . VAL A 1 113 ? 37.130 18.649 43.217 1.00 55.85 113 VAL A C 1
ATOM 826 O O . VAL A 1 113 ? 36.600 19.725 43.145 1.00 53.70 113 VAL A O 1
ATOM 830 N N . ASP A 1 114 ? 36.865 17.900 44.256 1.00 57.81 114 ASP A N 1
ATOM 831 C CA . ASP A 1 114 ? 35.831 18.438 45.185 1.00 62.14 114 ASP A CA 1
ATOM 832 C C . ASP A 1 114 ? 36.091 19.748 45.730 1.00 63.43 114 ASP A C 1
ATOM 833 O O . ASP A 1 114 ? 35.187 20.594 45.734 1.00 64.99 114 ASP A O 1
ATOM 838 N N . LYS A 1 115 ? 37.309 19.943 46.299 1.00 65.28 115 LYS A N 1
ATOM 839 C CA . LYS A 1 115 ? 37.673 21.232 46.917 1.00 62.70 115 LYS A CA 1
ATOM 840 C C . LYS A 1 115 ? 37.634 22.321 45.916 1.00 59.15 115 LYS A C 1
ATOM 841 O O . LYS A 1 115 ? 37.242 23.413 46.237 1.00 60.03 115 LYS A O 1
ATOM 847 N N . ALA A 1 116 ? 38.015 22.100 44.681 1.00 57.38 116 ALA A N 1
ATOM 848 C CA . ALA A 1 116 ? 37.884 23.238 43.724 1.00 60.31 116 ALA A CA 1
ATOM 849 C C . ALA A 1 116 ? 36.484 23.689 43.407 1.00 64.98 116 ALA A C 1
ATOM 850 O O . ALA A 1 116 ? 36.267 24.812 42.997 1.00 66.73 116 ALA A O 1
ATOM 852 N N . VAL A 1 117 ? 35.561 22.725 43.447 1.00 69.91 117 VAL A N 1
ATOM 853 C CA . VAL A 1 117 ? 34.185 22.920 43.012 1.00 71.49 117 VAL A CA 1
ATOM 854 C C . VAL A 1 117 ? 33.671 23.800 44.090 1.00 72.06 117 VAL A C 1
ATOM 855 O O . VAL A 1 117 ? 33.166 24.853 43.784 1.00 74.05 117 VAL A O 1
ATOM 859 N N . THR A 1 118 ? 33.930 23.424 45.330 1.00 71.93 118 THR A N 1
ATOM 860 C CA . THR A 1 118 ? 33.576 24.230 46.477 1.00 73.74 118 THR A CA 1
ATOM 861 C C . THR A 1 118 ? 34.195 25.612 46.613 1.00 76.47 118 THR A C 1
ATOM 862 O O . THR A 1 118 ? 33.591 26.561 47.179 1.00 78.12 118 THR A O 1
ATOM 866 N N . LEU A 1 119 ? 35.422 25.778 46.172 1.00 77.49 119 LEU A N 1
ATOM 867 C CA . LEU A 1 119 ? 35.876 27.141 46.183 1.00 77.71 119 LEU A CA 1
ATOM 868 C C . LEU A 1 119 ? 35.305 27.913 44.976 1.00 77.70 119 LEU A C 1
ATOM 869 O O . LEU A 1 119 ? 35.247 29.154 45.015 1.00 77.96 119 LEU A O 1
ATOM 874 N N . SER A 1 120 ? 34.949 27.229 43.882 1.00 77.16 120 SER A N 1
ATOM 875 C CA . SER A 1 120 ? 34.693 27.946 42.602 1.00 76.62 120 SER A CA 1
ATOM 876 C C . SER A 1 120 ? 33.212 28.215 42.266 1.00 76.52 120 SER A C 1
ATOM 877 O O . SER A 1 120 ? 32.335 28.238 43.169 1.00 76.10 120 SER A O 1
ATOM 880 N N . VAL B 2 6 ? 36.686 8.998 40.445 1.00 106.71 33 VAL B N 1
ATOM 881 C CA . VAL B 2 6 ? 37.038 10.083 39.457 1.00 107.30 33 VAL B CA 1
ATOM 882 C C . VAL B 2 6 ? 36.415 9.662 38.131 1.00 108.86 33 VAL B C 1
ATOM 883 O O . VAL B 2 6 ? 36.497 8.442 37.780 1.00 110.18 33 VAL B O 1
ATOM 887 N N . SER B 2 7 ? 35.891 10.671 37.379 1.00 109.25 34 SER B N 1
ATOM 888 C CA . SER B 2 7 ? 34.963 10.515 36.224 1.00 108.93 34 SER B CA 1
ATOM 889 C C . SER B 2 7 ? 35.495 10.639 34.742 1.00 109.14 34 SER B C 1
ATOM 890 O O . SER B 2 7 ? 34.920 9.960 33.875 1.00 109.80 34 SER B O 1
ATOM 892 N N . THR B 2 8 ? 36.556 11.448 34.463 1.00 108.99 35 THR B N 1
ATOM 893 C CA . THR B 2 8 ? 37.090 11.761 33.077 1.00 108.58 35 THR B CA 1
ATOM 894 C C . THR B 2 8 ? 38.657 11.535 32.795 1.00 108.92 35 THR B C 1
ATOM 895 O O . THR B 2 8 ? 39.379 11.097 33.718 1.00 108.30 35 THR B O 1
ATOM 897 N N . GLN B 2 9 ? 39.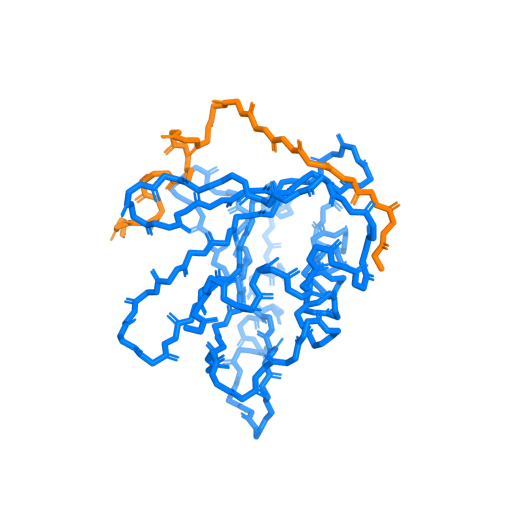158 11.891 31.568 1.00 108.74 36 GLN B N 1
ATOM 898 C CA . GLN B 2 9 ? 40.467 11.382 30.996 1.00 108.66 36 GLN B CA 1
ATOM 899 C C . GLN B 2 9 ? 41.522 12.308 30.156 1.00 109.09 36 GLN B C 1
ATOM 900 O O . GLN B 2 9 ? 41.371 13.511 30.086 1.00 109.15 36 GLN B O 1
ATOM 902 N N . ALA B 2 10 ? 42.538 11.668 29.514 1.00 109.52 37 ALA B N 1
ATOM 903 C CA . ALA B 2 10 ? 43.953 12.135 29.199 1.00 110.42 37 ALA B CA 1
ATOM 904 C C . ALA B 2 10 ? 44.393 13.360 28.318 1.00 111.56 37 ALA B C 1
ATOM 905 O O . ALA B 2 10 ? 44.660 13.103 27.184 1.00 111.90 37 ALA B O 1
ATOM 907 N N . ILE B 2 11 ? 44.599 14.614 28.785 1.00 113.41 38 ILE B N 1
ATOM 908 C CA . ILE B 2 11 ? 45.289 15.664 27.906 1.00 114.69 38 ILE B CA 1
ATOM 909 C C . ILE B 2 11 ? 45.717 17.062 28.563 1.00 116.19 38 ILE B C 1
ATOM 910 O O . ILE B 2 11 ? 45.521 17.225 29.777 1.00 115.65 38 ILE B O 1
ATOM 912 N N . THR B 2 12 ? 46.270 18.030 27.743 1.00 117.77 39 THR B N 1
ATOM 913 C CA . THR B 2 12 ? 46.682 19.466 28.134 1.00 118.05 39 THR B CA 1
ATOM 914 C C . THR B 2 12 ? 46.932 20.593 26.968 1.00 118.40 39 THR B C 1
ATOM 915 O O . THR B 2 12 ? 46.793 20.298 25.758 1.00 117.93 39 THR B O 1
ATOM 917 N N . SER B 2 13 ? 47.312 21.848 27.371 1.00 118.47 40 SER B N 1
ATOM 918 C CA . SER B 2 13 ? 47.389 23.079 26.492 1.00 118.02 40 SER B CA 1
ATOM 919 C C . SER B 2 13 ? 48.356 24.277 26.964 1.00 117.67 40 SER B C 1
ATOM 920 O O . SER B 2 13 ? 49.546 24.225 26.633 1.00 116.86 40 SER B O 1
ATOM 923 N N . ASP B 2 14 ? 47.861 25.332 27.678 1.00 117.85 41 ASP B N 1
ATOM 924 C CA . ASP B 2 14 ? 48.672 26.548 28.152 1.00 117.58 41 ASP B CA 1
ATOM 925 C C . ASP B 2 14 ? 48.911 26.496 29.691 1.00 117.45 41 ASP B C 1
ATOM 926 O O . ASP B 2 14 ? 48.494 27.349 30.496 1.00 116.39 41 ASP B O 1
ATOM 928 N N . GLU B 2 15 ? 49.637 25.442 30.033 1.00 117.66 42 GLU B N 1
ATOM 929 C CA . GLU B 2 15 ? 49.867 24.994 31.380 1.00 117.68 42 GLU B CA 1
ATOM 930 C C . GLU B 2 15 ? 51.242 24.199 31.428 1.00 117.94 42 GLU B C 1
ATOM 931 O O . GLU B 2 15 ? 52.052 24.386 32.369 1.00 117.10 42 GLU B O 1
ATOM 933 N N . ARG B 2 16 ? 51.571 23.395 30.391 1.00 118.11 43 ARG B N 1
ATOM 934 C CA . ARG B 2 16 ? 52.993 23.110 30.121 1.00 117.92 43 ARG B CA 1
ATOM 935 C C . ARG B 2 16 ? 53.695 24.520 30.175 1.00 118.52 43 ARG B C 1
ATOM 936 O O . ARG B 2 16 ? 54.932 24.647 30.103 1.00 119.36 43 ARG B O 1
ATOM 938 N N . ARG B 2 17 ? 52.844 25.570 30.237 1.00 118.52 44 ARG B N 1
ATOM 939 C CA . ARG B 2 17 ? 53.118 26.934 30.771 1.00 117.89 44 ARG B CA 1
ATOM 940 C C . ARG B 2 17 ? 52.767 27.168 32.292 1.00 116.93 44 ARG B C 1
ATOM 941 O O . ARG B 2 17 ? 53.705 27.159 33.105 1.00 116.80 44 ARG B O 1
ATOM 943 N N . PHE B 2 18 ? 51.480 27.413 32.660 1.00 115.19 45 PHE B N 1
ATOM 944 C CA . PHE B 2 18 ? 51.045 27.594 34.091 1.00 113.69 45 PHE B CA 1
ATOM 945 C C . PHE B 2 18 ? 51.541 26.516 35.092 1.00 112.33 45 PHE B C 1
ATOM 946 O O . PHE B 2 18 ? 51.804 26.783 36.297 1.00 111.38 45 PHE B O 1
ATOM 954 N N . ALA B 2 19 ? 51.528 25.275 34.592 1.00 110.62 46 ALA B N 1
ATOM 955 C CA . ALA B 2 19 ? 52.225 24.154 35.210 1.00 108.61 46 ALA B CA 1
ATOM 956 C C . ALA B 2 19 ? 53.726 24.412 35.178 1.00 106.48 46 ALA B C 1
ATOM 957 O O . ALA B 2 19 ? 54.218 24.859 36.173 1.00 106.74 46 ALA B O 1
ATOM 959 N N . TYR B 2 20 ? 54.440 24.183 34.070 1.00 104.22 47 TYR B N 1
ATOM 960 C CA . TYR B 2 20 ? 55.912 24.339 34.004 1.00 101.59 47 TYR B CA 1
ATOM 961 C C . TYR B 2 20 ? 56.566 25.262 35.045 1.00 100.08 47 TYR B C 1
ATOM 962 O O . TYR B 2 20 ? 57.634 24.907 35.600 1.00 99.76 47 TYR B O 1
ATOM 964 N N . ALA B 2 21 ? 55.937 26.438 35.224 1.00 96.95 48 ALA B N 1
ATOM 965 C CA . ALA B 2 21 ? 56.215 27.519 36.209 1.00 95.51 48 ALA B CA 1
ATOM 966 C C . ALA B 2 21 ? 55.912 27.338 37.717 1.00 95.06 48 ALA B C 1
ATOM 967 O O . ALA B 2 21 ? 56.719 27.823 38.543 1.00 95.52 48 ALA B O 1
ATOM 969 N N . VAL B 2 22 ? 54.704 26.813 38.080 1.00 93.89 49 VAL B N 1
ATOM 970 C CA . VAL B 2 22 ? 54.272 26.562 39.503 1.00 91.91 49 VAL B CA 1
ATOM 971 C C . VAL B 2 22 ? 55.256 25.615 40.058 1.00 90.51 49 VAL B C 1
ATOM 972 O O . VAL B 2 22 ? 55.757 25.821 41.182 1.00 89.99 49 VAL B O 1
ATOM 976 N N . LEU B 2 23 ? 55.534 24.590 39.246 1.00 89.80 50 LEU B N 1
ATOM 977 C CA . LEU B 2 23 ? 56.770 23.817 39.336 1.00 89.22 50 LEU B CA 1
ATOM 978 C C . LEU B 2 23 ? 58.125 24.639 39.453 1.00 90.46 50 LEU B C 1
ATOM 979 O O . LEU B 2 23 ? 59.155 24.169 38.960 1.00 90.06 50 LEU B O 1
ATOM 984 N N . GLU B 2 24 ? 58.111 25.871 40.036 1.00 90.32 51 GLU B N 1
ATOM 985 C CA . GLU B 2 24 ? 59.287 26.520 40.657 1.00 89.58 51 GLU B CA 1
ATOM 986 C C . GLU B 2 24 ? 58.990 27.796 41.581 1.00 90.07 51 GLU B C 1
ATOM 987 O O . GLU B 2 24 ? 59.518 27.909 42.741 1.00 89.20 51 GLU B O 1
ATOM 989 N N . HIS B 2 25 ? 58.160 28.726 41.061 1.00 90.11 52 HIS B N 1
ATOM 990 C CA . HIS B 2 25 ? 57.485 29.832 41.851 1.00 90.38 52 HIS B CA 1
ATOM 991 C C . HIS B 2 25 ? 57.689 29.933 43.417 1.00 90.40 52 HIS B C 1
ATOM 992 O O . HIS B 2 25 ? 57.202 30.878 44.075 1.00 87.97 52 HIS B O 1
#

Organism: Yersinia pestis (NCBI:txid632)

Foldseek 3Di:
DLQVQQVQLCVVVVDDRFDADPQRWTWDADPNPWIWIWGADDVFKIKIKTWQDAQPVDPVVVVLVVVQDDDPDALDKHWDADPPHTIMIMGMGGSVVAHSVNVVVSVVVVVVVSVVRD/DDDDDDDDCVVPVVVVVVPD

CATH classification: 3.30.1460.10

B-factor: mean 72.92, std 19.37, range [35.95, 119.36]

Solvent-accessible surface area: 7802 Å² total; per-residue (Å²): 98,32,79,42,2,7,137,89,2,8,102,53,54,77,28,108,76,23,91,56,78,160,110,14,19,4,15,10,31,4,67,92,126,29,47,0,4,0,1,43,76,78,180,54,33,0,13,0,4,0,43,6,27,67,37,93,45,144,56,21,62,135,62,14,111,161,149,79,115,170,45,136,130,97,18,56,31,45,26,41,68,24,115,110,74,70,5,14,0,84,1,77,7,54,17,120,110,15,41,0,88,110,0,11,65,10,1,53,44,0,10,86,54,0,91,101,14,87,68,94,39,60,54,67,69,108,84,14,84,61,52,0,56,62,47,51,96,128

InterPro domains:
  IPR010261 Tir chaperone protein (CesT) family [PF05932] (7-119)

Nearest PDB structures (foldseek):
  1ttw-assembly1_A-2  TM=1.009E+00  e=1.310E-21  Yersinia pestis CO92
  1n5b-assembly3_B  TM=8.367E-01  e=3.096E-06  Yersinia enterocolitica
  5wez-assembly1_A  TM=7.799E-01  e=1.940E-06  Escherichia coli O127:H6 str. E2348/69
  1n5b-assembly1_A  TM=8.503E-01  e=2.007E-05  Yersinia enterocolitica
  3epu-assembly1_A  TM=7.541E-01  e=3.395E-05  Salmonella enterica subsp. enterica serovar Typhimurium